Protein AF-A0A8I2B893-F1 (afdb_monomer)

Foldseek 3Di:
DDLKDWDDFPADDVVLLQVLCVVVVKHKDAQDWAAEPVRDIAGARIFIHDPNDTFNWHWGDDPNDTIIIHNVVGDPDDPVVVSVSSSLSSVVVVVVVVCVVVVWDWDPVQFDADPVRHTGTDTHDD

Mean predicted aligned error: 4.12 Å

Secondary structure (DSSP, 8-state):
--S-EEE------HHHHHHHHHHTT-EEEEEEEEE-TT--EEEEEEEEEETTEEEEEEEEEETTEEEEEE-TTTSSS-HHHHHHHHHHHHHHHHHHHHHHHTTEE--GGGEEE-TTS-EEE--EE-

Radius of gyration: 15.99 Å; Cα contacts (8 Å, |Δi|>4): 219; chains: 1; bounding box: 38×28×46 Å

Nearest PDB structures (foldseek):
  7lo5-assembly1_A  TM=4.358E-01  e=1.941E+00  Deinococcus wulumuqiensis
  7lo5-assembly1_B  TM=6.477E-01  e=6.003E+00  Deinococcus wulumuqiensis
  7lo5-assembly1_C  TM=6.418E-01  e=6.370E+00  Deinococ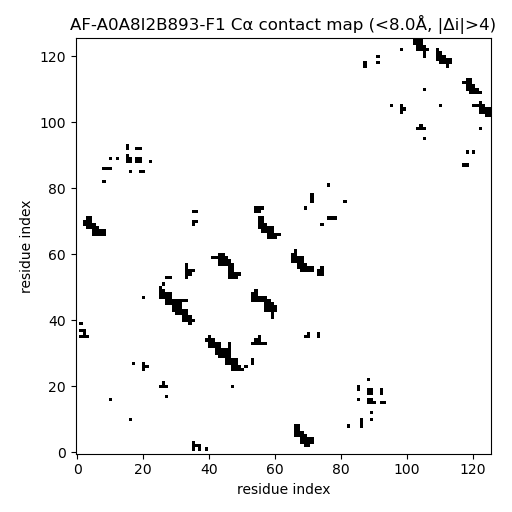cus wulumuqiensis
  2cxi-assembly1_C  TM=4.502E-01  e=3.960E+00  Pyrococcus horikoshii OT3
  4obv-assembly1_D  TM=3.760E-01  e=3.960E+00  Mediterraneibacter gnavus ATCC 29149

Structure (mmCIF, N/CA/C/O backbone):
data_AF-A0A8I2B893-F1
#
_entry.id   AF-A0A8I2B893-F1
#
loop_
_atom_site.group_PDB
_atom_site.id
_atom_site.type_symbol
_atom_site.label_atom_id
_atom_site.label_alt_id
_atom_site.label_comp_id
_atom_site.label_asym_id
_atom_site.label_entity_id
_atom_site.label_seq_id
_atom_site.pdbx_PDB_ins_code
_atom_site.Cartn_x
_atom_site.Cartn_y
_atom_site.Cartn_z
_atom_site.occupancy
_atom_site.B_iso_or_equiv
_atom_site.auth_seq_id
_atom_site.auth_comp_id
_atom_site.auth_asym_id
_atom_site.auth_atom_id
_atom_site.pdbx_PDB_model_num
ATOM 1 N N . MET A 1 1 ? -13.941 17.432 15.343 1.00 61.56 1 MET A N 1
ATOM 2 C CA . MET A 1 1 ? -12.734 17.295 14.497 1.00 61.56 1 MET A CA 1
ATOM 3 C C . MET A 1 1 ? -12.561 15.821 14.161 1.00 61.56 1 MET A C 1
ATOM 5 O O . MET A 1 1 ? -12.790 15.004 15.040 1.00 61.56 1 MET A O 1
ATOM 9 N N . SER A 1 2 ? -12.279 15.490 12.901 1.00 70.88 2 SER A N 1
ATOM 10 C CA . SER A 1 2 ? -11.984 14.123 12.430 1.00 70.88 2 SER A CA 1
ATOM 11 C C . SER A 1 2 ? -10.507 13.814 12.668 1.00 70.88 2 SER A C 1
ATOM 13 O O . SER A 1 2 ? -9.694 14.719 12.476 1.00 70.88 2 SER A O 1
ATOM 15 N N . HIS A 1 3 ? -10.157 12.583 13.060 1.00 83.00 3 HIS A N 1
ATOM 16 C CA . HIS A 1 3 ? -8.746 12.155 13.088 1.00 83.00 3 HIS A CA 1
ATOM 17 C C . HIS A 1 3 ? -8.267 11.636 11.738 1.00 83.00 3 HIS A C 1
ATOM 19 O O . HIS A 1 3 ? -7.063 11.626 11.483 1.00 83.00 3 HIS A O 1
ATOM 25 N N . PHE A 1 4 ? -9.191 11.282 10.839 1.00 87.38 4 PHE A N 1
ATOM 26 C CA . PHE A 1 4 ? -8.816 10.989 9.463 1.00 87.38 4 PHE A CA 1
ATOM 27 C C . PHE A 1 4 ? -8.162 12.196 8.808 1.00 87.38 4 PHE A C 1
ATOM 29 O O . PHE A 1 4 ? -8.726 13.295 8.773 1.00 87.38 4 PHE A O 1
ATOM 36 N N . LYS A 1 5 ? -6.989 11.945 8.240 1.00 86.06 5 LYS A N 1
ATOM 37 C CA . LYS A 1 5 ? -6.296 12.858 7.345 1.00 86.06 5 LYS A CA 1
ATOM 38 C C . LYS A 1 5 ? -6.334 12.284 5.931 1.00 86.06 5 LYS A C 1
ATOM 40 O O . LYS A 1 5 ? -6.209 11.073 5.745 1.00 86.06 5 LYS A O 1
ATOM 45 N N . VAL A 1 6 ? -6.533 13.170 4.961 1.00 83.44 6 VAL A N 1
ATOM 46 C CA . VAL A 1 6 ? -6.587 12.842 3.533 1.00 83.44 6 VAL A CA 1
ATOM 47 C C . VAL A 1 6 ? -5.204 13.043 2.928 1.00 83.44 6 VAL A C 1
ATOM 49 O O . VAL A 1 6 ? -4.578 14.077 3.168 1.00 83.44 6 VAL A O 1
ATOM 52 N N . TYR A 1 7 ? -4.745 12.078 2.134 1.00 77.44 7 TYR A N 1
ATOM 53 C CA . TYR A 1 7 ? -3.446 12.128 1.470 1.00 77.44 7 TYR A CA 1
ATOM 54 C C . TYR A 1 7 ? -3.570 11.822 -0.010 1.00 77.44 7 TYR A C 1
ATOM 56 O O . TYR A 1 7 ? -4.287 10.907 -0.423 1.00 77.44 7 TYR A O 1
ATOM 64 N N . THR A 1 8 ? -2.815 12.580 -0.797 1.00 72.31 8 THR A N 1
ATOM 65 C CA . THR A 1 8 ? -2.622 12.296 -2.212 1.00 72.31 8 THR A CA 1
ATOM 66 C C . THR A 1 8 ? -1.627 11.153 -2.333 1.00 72.31 8 THR A C 1
ATOM 68 O O . THR A 1 8 ? -0.466 11.288 -1.960 1.00 72.31 8 THR A O 1
ATOM 71 N N . CYS A 1 9 ? -2.104 10.025 -2.840 1.00 70.56 9 CYS A N 1
ATOM 72 C CA . CYS A 1 9 ? -1.290 8.899 -3.265 1.00 70.56 9 CYS A CA 1
ATOM 73 C C . CYS A 1 9 ? -1.493 8.781 -4.779 1.00 70.56 9 CYS A C 1
ATOM 75 O O . CYS A 1 9 ? -2.634 8.873 -5.240 1.00 70.56 9 CYS A O 1
ATOM 77 N N . ASN A 1 10 ? -0.413 8.652 -5.553 1.00 70.94 10 ASN A N 1
ATOM 78 C CA . ASN A 1 10 ? -0.469 8.598 -7.018 1.00 70.94 10 ASN A CA 1
ATOM 79 C C . ASN A 1 10 ? -0.950 7.217 -7.487 1.00 70.94 10 ASN A C 1
ATOM 81 O O . ASN A 1 10 ? -0.223 6.492 -8.150 1.00 70.94 10 ASN A O 1
ATOM 85 N N . VAL A 1 11 ? -2.172 6.840 -7.116 1.00 78.25 11 VAL A N 1
ATOM 86 C CA . VAL A 1 11 ? -2.769 5.546 -7.456 1.00 78.25 11 VAL A CA 1
ATOM 87 C C . VAL A 1 11 ? -3.908 5.740 -8.446 1.00 78.25 11 VAL A C 1
ATOM 89 O O . VAL A 1 11 ? -4.871 6.462 -8.195 1.00 78.25 11 VAL A O 1
ATOM 92 N N . SER A 1 12 ? -3.798 5.082 -9.593 1.00 79.81 12 SER A N 1
ATOM 93 C CA . SER A 1 12 ? -4.780 5.148 -10.682 1.00 79.81 12 SER A CA 1
ATOM 94 C C . SER A 1 12 ? -5.619 3.874 -10.811 1.00 79.81 12 SER A C 1
ATOM 96 O O . SER A 1 12 ? -6.729 3.916 -11.337 1.00 79.81 12 SER A O 1
ATOM 98 N N . ASN A 1 13 ? -5.113 2.745 -10.304 1.00 89.06 13 ASN A N 1
ATOM 99 C CA . ASN A 1 13 ? -5.709 1.419 -10.452 1.00 89.06 13 ASN A CA 1
ATOM 100 C C . ASN A 1 13 ? -5.624 0.654 -9.124 1.00 89.06 13 ASN A C 1
ATOM 102 O O . ASN A 1 13 ? -4.537 0.478 -8.573 1.00 89.06 13 ASN A O 1
ATOM 106 N N . MET A 1 14 ? -6.772 0.207 -8.609 1.00 93.00 14 MET A N 1
ATOM 107 C CA . MET A 1 14 ? -6.852 -0.494 -7.324 1.00 93.00 14 MET A CA 1
ATOM 108 C C . MET A 1 14 ? -6.283 -1.910 -7.368 1.00 93.00 14 MET A C 1
ATOM 110 O O . MET A 1 14 ? -5.839 -2.388 -6.332 1.00 93.00 14 MET A O 1
ATOM 114 N N . GLU A 1 15 ? -6.222 -2.564 -8.528 1.00 95.50 15 GLU A N 1
ATOM 115 C CA . GLU A 1 15 ? -5.596 -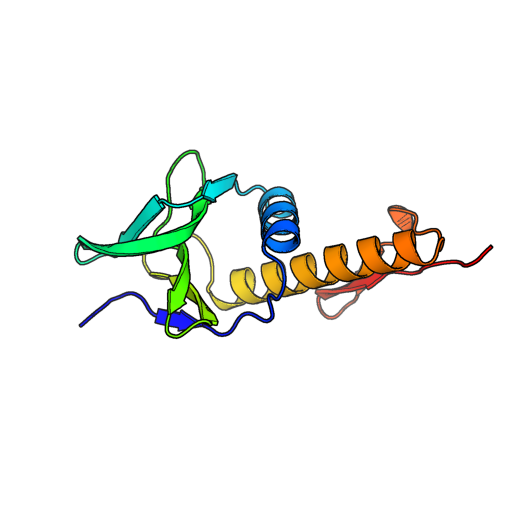3.889 -8.618 1.00 95.50 15 GLU A CA 1
ATOM 116 C C . GLU A 1 15 ? -4.093 -3.821 -8.327 1.00 95.50 15 GLU A C 1
ATOM 118 O O . GLU A 1 15 ? -3.560 -4.656 -7.601 1.00 95.50 15 GLU A O 1
ATOM 123 N N . TYR A 1 16 ? -3.409 -2.769 -8.782 1.00 95.88 16 TYR A N 1
ATOM 124 C CA . TYR A 1 16 ? -1.990 -2.561 -8.468 1.00 95.88 16 TYR A CA 1
ATOM 125 C C . TYR A 1 16 ? -1.774 -2.208 -6.998 1.00 95.88 16 TYR A C 1
ATOM 127 O O . TYR A 1 16 ? -0.786 -2.630 -6.405 1.00 95.88 16 TYR A O 1
ATOM 135 N N . VAL A 1 17 ? -2.723 -1.493 -6.381 1.00 96.25 17 VAL A N 1
ATOM 136 C CA . VAL A 1 17 ? -2.706 -1.259 -4.929 1.00 96.25 17 VAL A CA 1
ATOM 137 C C . VAL A 1 17 ? -2.841 -2.578 -4.171 1.00 96.25 17 VAL A C 1
ATOM 139 O O . VAL A 1 17 ? -2.077 -2.812 -3.245 1.00 96.25 17 VAL A O 1
ATOM 142 N N . LYS A 1 18 ? -3.760 -3.465 -4.570 1.00 97.81 18 LYS A N 1
ATOM 143 C CA . LYS A 1 18 ? -3.926 -4.790 -3.948 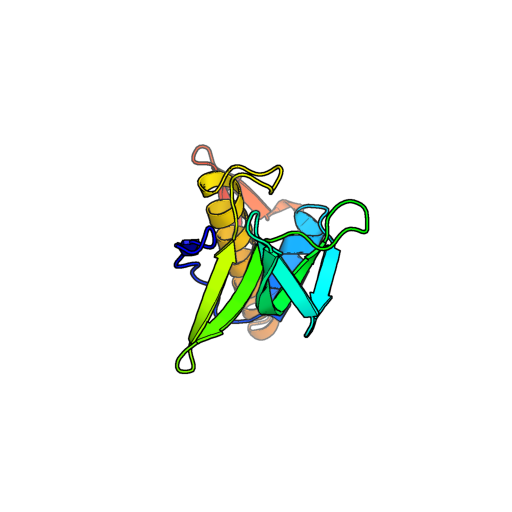1.00 97.81 18 LYS A CA 1
ATOM 144 C C . LYS A 1 18 ? -2.659 -5.639 -4.070 1.00 97.81 18 LYS A C 1
ATOM 146 O O . LYS A 1 18 ? -2.215 -6.200 -3.071 1.00 97.81 18 LYS A O 1
ATOM 151 N N . LYS A 1 19 ? -2.055 -5.696 -5.266 1.00 97.69 19 LYS A N 1
ATOM 152 C CA . LYS A 1 19 ? -0.765 -6.374 -5.484 1.00 97.69 19 LYS A CA 1
ATOM 153 C C . LYS A 1 19 ? 0.330 -5.772 -4.582 1.00 97.69 19 LYS A C 1
ATOM 155 O O . LYS A 1 19 ? 1.039 -6.514 -3.911 1.00 97.69 19 LYS A O 1
ATOM 160 N N . GLY A 1 20 ? 0.402 -4.442 -4.490 1.00 97.25 20 GLY A N 1
ATOM 161 C CA . GLY A 1 20 ? 1.346 -3.734 -3.620 1.00 97.25 20 GLY A CA 1
ATOM 162 C C . GLY A 1 20 ? 1.149 -4.018 -2.129 1.00 97.25 20 GLY A C 1
ATOM 163 O O . GLY A 1 20 ? 2.114 -4.319 -1.440 1.00 97.25 20 GLY A O 1
ATOM 164 N N . LEU A 1 21 ? -0.089 -4.003 -1.627 1.00 97.81 21 LEU A N 1
ATOM 165 C CA . LEU A 1 21 ? -0.380 -4.345 -0.229 1.00 97.81 21 LEU A CA 1
ATOM 166 C C . LEU A 1 21 ? 0.092 -5.761 0.114 1.00 97.81 21 LEU A C 1
ATOM 168 O O . LEU A 1 21 ? 0.739 -5.946 1.143 1.00 97.81 21 LEU A O 1
ATOM 172 N N . ASN A 1 22 ? -0.158 -6.727 -0.772 1.00 97.94 22 ASN A N 1
ATOM 173 C CA . ASN A 1 22 ? 0.311 -8.098 -0.583 1.00 97.94 22 ASN A CA 1
ATOM 174 C C . ASN A 1 22 ? 1.846 -8.178 -0.520 1.00 97.94 22 ASN A C 1
ATOM 176 O O . ASN A 1 22 ? 2.380 -8.894 0.323 1.00 97.94 22 ASN A O 1
ATOM 180 N N . GLU A 1 23 ? 2.558 -7.428 -1.370 1.00 97.12 23 GLU A N 1
ATOM 181 C CA . GLU A 1 23 ? 4.029 -7.362 -1.349 1.00 97.12 23 GLU A CA 1
ATOM 182 C C . GLU A 1 23 ? 4.567 -6.715 -0.060 1.00 97.12 23 GLU A C 1
ATOM 184 O O . GLU A 1 23 ? 5.590 -7.147 0.464 1.00 97.12 23 GLU A O 1
ATOM 189 N N . MET A 1 24 ? 3.822 -5.772 0.530 1.00 96.62 24 MET A N 1
ATOM 190 C CA . MET A 1 24 ? 4.103 -5.209 1.862 1.00 96.62 24 MET A CA 1
ATOM 191 C C . MET A 1 24 ? 3.766 -6.173 3.020 1.00 96.62 24 MET A C 1
ATOM 193 O O . MET A 1 24 ? 3.911 -5.811 4.190 1.00 96.62 24 MET A O 1
ATOM 197 N N . GLY A 1 25 ? 3.268 -7.382 2.734 1.00 97.38 25 GLY A N 1
ATOM 198 C CA . GLY A 1 25 ? 2.807 -8.339 3.746 1.00 97.38 25 GLY A CA 1
ATOM 199 C C . GLY A 1 25 ? 1.493 -7.935 4.426 1.00 97.38 25 GLY A C 1
ATOM 200 O O . GLY A 1 25 ? 1.215 -8.362 5.549 1.00 97.38 25 GLY A O 1
ATOM 201 N N . LEU A 1 26 ? 0.698 -7.089 3.771 1.00 98.00 26 LEU A N 1
ATOM 202 C CA . LEU A 1 26 ? -0.599 -6.617 4.240 1.00 98.00 26 LEU A CA 1
ATOM 203 C C . LEU A 1 26 ? -1.718 -7.275 3.442 1.00 98.00 26 LEU A C 1
ATOM 205 O O . LEU A 1 26 ? -1.575 -7.581 2.264 1.00 98.00 26 LEU A O 1
ATOM 209 N N . ASP A 1 27 ? -2.856 -7.450 4.097 1.00 98.12 27 ASP A N 1
ATOM 210 C CA . ASP A 1 27 ? -4.080 -7.915 3.459 1.00 98.12 27 ASP A CA 1
ATOM 211 C C . ASP A 1 27 ? -4.998 -6.707 3.204 1.00 98.12 27 ASP A C 1
ATOM 213 O O . ASP A 1 27 ? -4.713 -5.566 3.598 1.00 98.12 27 ASP A O 1
ATOM 217 N N . TYR A 1 28 ? -6.126 -6.928 2.548 1.00 98.25 28 TYR A N 1
ATOM 218 C CA . TYR A 1 28 ? -7.109 -5.893 2.291 1.00 98.25 28 TYR A CA 1
ATOM 219 C C . TYR A 1 28 ? -8.533 -6.420 2.375 1.00 98.25 28 TYR A C 1
ATOM 221 O O . TYR A 1 28 ? -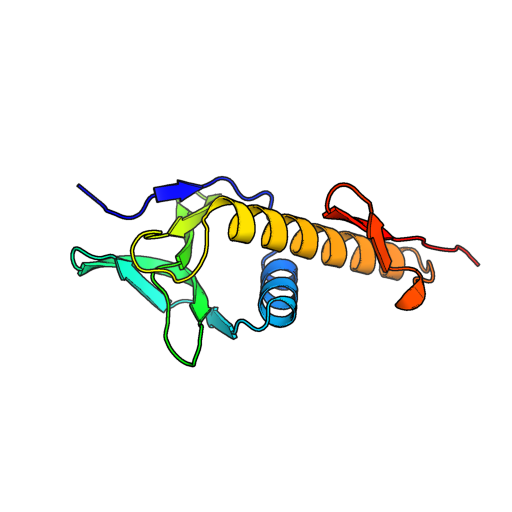8.829 -7.601 2.224 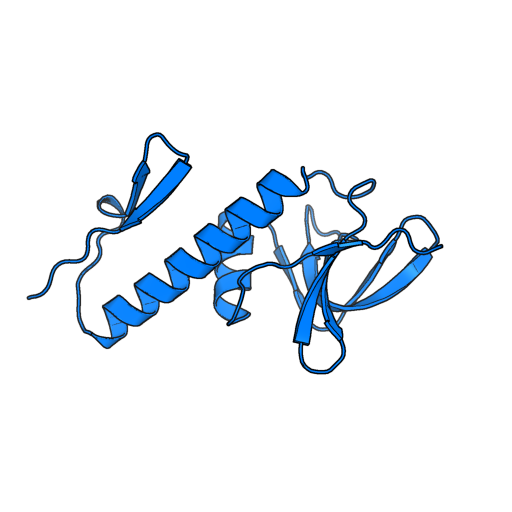1.00 98.25 28 TYR A O 1
ATOM 229 N N . LYS A 1 29 ? -9.461 -5.493 2.596 1.00 98.31 29 LYS A N 1
ATOM 230 C CA . LYS A 1 29 ? -10.889 -5.775 2.533 1.00 98.31 29 LYS A CA 1
ATOM 231 C C . LYS A 1 29 ? -11.591 -4.718 1.708 1.00 98.31 29 LYS A C 1
ATOM 233 O O . LYS A 1 29 ? -11.464 -3.522 1.962 1.00 98.31 29 LYS A O 1
ATOM 238 N N . GLU A 1 30 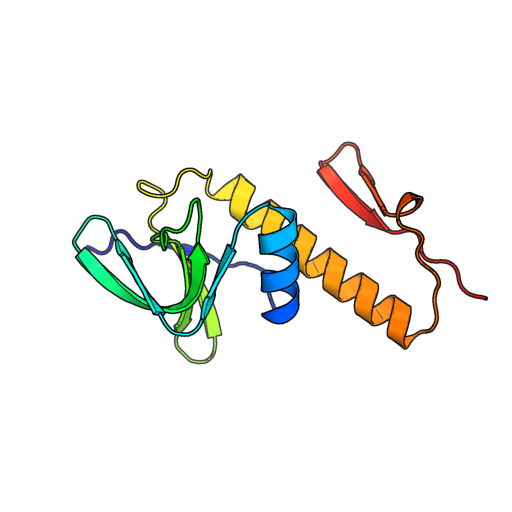? -12.356 -5.167 0.727 1.00 97.81 30 GLU A N 1
ATOM 239 C CA . GLU A 1 30 ? -13.136 -4.279 -0.124 1.00 97.81 30 GLU A CA 1
ATOM 240 C C . GLU A 1 30 ? -14.453 -3.871 0.533 1.00 97.81 30 GLU A C 1
ATOM 242 O O . GLU A 1 30 ? -15.050 -4.635 1.297 1.00 97.81 30 GLU A O 1
ATOM 247 N N . ASN A 1 31 ? -14.921 -2.671 0.188 1.00 96.88 31 ASN A N 1
ATOM 248 C CA . ASN A 1 31 ? -16.252 -2.164 0.523 1.00 96.88 31 ASN A CA 1
ATOM 249 C C . ASN A 1 31 ? -16.603 -2.309 2.015 1.00 96.88 31 ASN A C 1
ATOM 251 O O . ASN A 1 31 ? -17.689 -2.770 2.375 1.00 96.88 31 ASN A O 1
ATOM 255 N N . THR A 1 32 ? -15.691 -1.895 2.894 1.00 97.81 32 THR A N 1
ATOM 256 C CA . THR A 1 32 ? -15.842 -2.009 4.351 1.00 97.81 32 THR A CA 1
ATOM 257 C C . THR A 1 32 ? -15.702 -0.656 5.043 1.00 97.81 32 THR A C 1
ATOM 259 O O . THR A 1 32 ? -15.143 0.294 4.496 1.00 97.81 32 THR A O 1
ATOM 262 N N . GLU A 1 33 ? -16.187 -0.569 6.279 1.00 97.75 33 GLU A N 1
ATOM 263 C CA . GLU A 1 33 ? -15.985 0.610 7.118 1.00 97.75 33 GLU A CA 1
ATOM 264 C C . GLU A 1 33 ? -14.572 0.622 7.723 1.00 97.75 33 GLU A C 1
ATOM 266 O O . GLU A 1 33 ? -14.103 -0.394 8.241 1.00 97.75 33 GLU A O 1
ATOM 271 N N . ILE A 1 34 ? -13.935 1.793 7.715 1.00 97.44 34 ILE A N 1
ATOM 272 C CA . ILE A 1 34 ? -12.765 2.118 8.541 1.00 97.44 34 ILE A CA 1
ATOM 273 C C . ILE A 1 34 ? -13.188 3.079 9.657 1.00 97.44 34 ILE A C 1
ATOM 275 O O . ILE A 1 34 ? -14.072 3.916 9.450 1.00 97.44 34 ILE A O 1
ATOM 279 N N . VAL A 1 35 ? -12.584 2.953 10.844 1.00 96.62 35 VAL A N 1
ATOM 280 C CA . VAL A 1 35 ? -13.036 3.663 12.056 1.00 96.62 35 VAL A CA 1
ATOM 281 C C . VAL A 1 35 ? -11.877 4.338 12.789 1.00 96.62 35 VAL A C 1
ATOM 283 O O . VAL A 1 35 ? -11.000 3.643 13.295 1.00 96.62 35 VAL A O 1
ATOM 286 N N . ASP A 1 36 ? -11.884 5.670 12.889 1.00 94.56 36 ASP A N 1
ATOM 287 C CA . ASP A 1 36 ? -10.810 6.432 13.552 1.00 94.56 36 ASP A CA 1
ATOM 288 C C . ASP A 1 36 ? -10.827 6.327 15.093 1.00 94.56 36 ASP A C 1
ATOM 290 O O . ASP A 1 36 ? -11.643 5.632 15.713 1.00 94.56 36 ASP A O 1
ATOM 294 N N . TYR A 1 37 ? -9.896 7.021 15.753 1.00 91.12 37 TYR A N 1
ATOM 295 C CA . TYR A 1 37 ? -9.816 7.111 17.210 1.00 91.12 37 TYR A CA 1
ATOM 296 C C . TYR A 1 37 ? -11.094 7.644 17.872 1.00 91.12 37 TYR A C 1
ATOM 298 O O . TYR A 1 37 ? -11.457 7.160 18.943 1.00 91.12 37 TYR A O 1
ATOM 306 N N . TYR A 1 38 ? -11.804 8.581 17.238 1.00 93.19 38 TYR A N 1
ATOM 307 C CA . TYR A 1 38 ? -13.047 9.157 17.760 1.00 93.19 38 TYR A CA 1
ATOM 308 C C . TYR A 1 38 ? -14.299 8.339 17.410 1.00 93.19 38 TYR A C 1
ATOM 310 O O . TYR A 1 38 ? -15.413 8.775 17.702 1.00 93.19 38 TYR A O 1
ATOM 318 N N . GLY A 1 39 ? -14.142 7.161 16.800 1.00 93.44 39 GLY A N 1
ATOM 319 C CA . GLY A 1 39 ? -15.263 6.320 16.386 1.00 93.44 39 GLY A CA 1
ATOM 320 C C . GLY A 1 39 ? -15.956 6.815 15.117 1.00 93.44 39 GLY A C 1
ATOM 321 O O . GLY A 1 39 ? -17.038 6.328 14.784 1.00 93.44 39 GLY A O 1
ATOM 322 N N . GLN A 1 40 ? -15.366 7.776 14.398 1.00 94.81 40 GLN A N 1
ATOM 323 C CA . GLN A 1 40 ? -15.903 8.211 13.118 1.00 94.81 40 GLN A CA 1
ATOM 324 C C . GLN A 1 40 ? -15.687 7.126 12.084 1.00 94.81 40 GLN A C 1
ATOM 326 O O . GLN A 1 40 ? -14.608 6.548 11.988 1.00 94.81 40 GLN A O 1
ATOM 331 N N . LYS A 1 41 ? -16.715 6.897 11.276 1.00 96.00 41 LYS A N 1
ATOM 332 C CA . LYS A 1 41 ? -16.701 5.876 10.240 1.00 96.00 41 LYS A CA 1
ATOM 333 C C . LYS A 1 41 ? -16.551 6.499 8.861 1.00 96.00 41 LYS A C 1
ATOM 335 O O . LYS A 1 41 ? -17.090 7.580 8.593 1.00 96.00 41 LYS A O 1
ATOM 340 N N . ARG A 1 42 ? -15.836 5.807 7.981 1.00 95.50 42 ARG A N 1
ATOM 341 C CA . ARG A 1 42 ? -15.784 6.093 6.544 1.00 95.50 42 ARG A CA 1
ATOM 342 C C . ARG A 1 42 ? -15.959 4.794 5.778 1.00 95.50 42 ARG A C 1
ATOM 344 O O . ARG A 1 42 ? -15.392 3.775 6.162 1.00 95.50 42 ARG A O 1
ATOM 351 N N . GLN A 1 43 ? -16.727 4.849 4.696 1.00 96.94 43 GLN A N 1
ATOM 352 C CA . GLN A 1 43 ? -16.863 3.724 3.783 1.00 96.94 43 GLN A CA 1
ATOM 353 C C . GLN A 1 43 ? -15.645 3.696 2.857 1.00 96.94 43 GLN A C 1
ATOM 355 O O . GLN A 1 43 ? -15.511 4.547 1.977 1.00 96.94 43 GLN A O 1
ATOM 360 N N . ALA A 1 44 ? -14.751 2.735 3.068 1.00 96.75 44 ALA A N 1
ATOM 361 C CA . ALA A 1 44 ? -13.597 2.528 2.212 1.00 96.75 44 ALA A CA 1
ATOM 362 C C . ALA A 1 44 ? -13.968 1.603 1.048 1.00 96.75 44 ALA A C 1
ATOM 364 O O . ALA A 1 44 ? -14.603 0.563 1.230 1.00 96.75 44 ALA A O 1
ATOM 365 N N . VAL A 1 45 ? -13.533 1.976 -0.154 1.00 96.06 45 VAL A N 1
ATOM 366 C CA . VAL A 1 45 ? -13.551 1.091 -1.327 1.00 96.06 45 VAL A CA 1
ATOM 367 C C . VAL A 1 45 ? -12.586 -0.068 -1.093 1.00 96.06 45 VAL A C 1
ATOM 369 O O . VAL A 1 45 ? -12.918 -1.214 -1.377 1.00 96.06 45 VAL A O 1
ATOM 372 N N . LEU A 1 46 ? -11.427 0.236 -0.507 1.00 97.56 46 LEU A N 1
ATOM 373 C CA . LEU A 1 46 ? -10.402 -0.724 -0.125 1.00 97.56 46 LEU A CA 1
ATOM 374 C C . LEU A 1 46 ? -9.825 -0.306 1.229 1.00 97.56 46 LEU A C 1
ATOM 376 O O . LEU A 1 46 ? -9.282 0.791 1.347 1.00 97.56 46 LEU A O 1
ATOM 380 N N . ALA A 1 47 ? -9.959 -1.147 2.249 1.00 98.06 47 ALA A N 1
ATOM 381 C CA . ALA A 1 47 ? -9.355 -0.940 3.560 1.00 98.06 47 ALA A CA 1
ATOM 382 C C . ALA A 1 47 ? -8.150 -1.858 3.743 1.00 98.06 47 ALA A C 1
ATOM 384 O O . ALA A 1 47 ? -8.182 -3.014 3.322 1.00 98.06 47 ALA A O 1
ATOM 385 N N . VAL A 1 48 ? -7.116 -1.353 4.409 1.00 98.25 48 VAL A N 1
ATOM 386 C CA . VAL A 1 48 ? -5.920 -2.130 4.737 1.00 98.25 48 VAL A CA 1
ATOM 387 C C . VAL A 1 48 ? -6.208 -3.026 5.936 1.00 98.25 48 VAL A C 1
ATOM 389 O O . VAL A 1 48 ? -6.790 -2.590 6.934 1.00 98.25 48 VAL A O 1
ATOM 392 N N . VAL A 1 49 ? -5.783 -4.280 5.842 1.00 98.12 49 VAL A N 1
ATOM 393 C CA . VAL A 1 49 ? -5.867 -5.279 6.902 1.00 98.12 49 VAL A CA 1
ATOM 394 C C . VAL A 1 49 ? -4.455 -5.673 7.315 1.00 98.12 49 VAL A C 1
ATOM 396 O O . VAL A 1 49 ? -3.594 -5.963 6.491 1.00 98.12 49 VAL A O 1
ATOM 399 N N . SER A 1 50 ? -4.210 -5.688 8.619 1.00 97.12 50 SER A N 1
ATOM 400 C CA . SER A 1 50 ? -2.956 -6.163 9.198 1.00 97.12 50 SER A CA 1
ATOM 401 C C . SER A 1 50 ? -3.294 -7.094 10.354 1.00 97.12 50 SER A C 1
ATOM 403 O O . SER A 1 50 ? -4.173 -6.782 11.161 1.00 97.12 50 SER A O 1
ATOM 405 N N . GLU A 1 51 ? -2.676 -8.277 10.379 1.00 94.25 51 GLU A N 1
ATOM 406 C CA . GLU A 1 51 ? -2.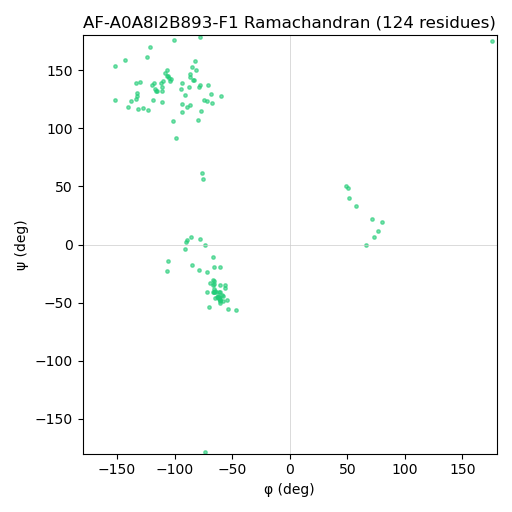928 -9.313 11.394 1.00 94.25 51 GLU A CA 1
ATOM 407 C C . GLU A 1 51 ? -4.430 -9.649 11.559 1.00 94.25 51 GLU A C 1
ATOM 409 O O . GLU A 1 51 ? -4.953 -9.796 12.666 1.00 94.25 51 GLU A O 1
ATOM 414 N N . GLY A 1 52 ? -5.161 -9.713 10.439 1.00 94.94 52 GLY A N 1
ATOM 415 C CA . GLY A 1 52 ? -6.599 -10.012 10.408 1.00 94.94 52 GLY A CA 1
ATOM 416 C C . GLY A 1 52 ? -7.514 -8.882 10.902 1.00 94.94 52 GLY A C 1
ATOM 417 O O . GLY A 1 52 ? -8.724 -9.084 11.026 1.00 94.94 52 GLY A O 1
ATOM 418 N N . ARG A 1 53 ? -6.978 -7.689 11.190 1.00 96.06 53 ARG A N 1
ATOM 419 C CA . ARG A 1 53 ? -7.747 -6.526 11.657 1.00 96.06 53 ARG A CA 1
ATOM 420 C C . ARG A 1 53 ? -7.787 -5.430 10.603 1.00 96.06 53 ARG A C 1
ATOM 422 O O . ARG A 1 53 ? -6.752 -5.030 10.079 1.00 96.06 53 ARG A O 1
ATOM 429 N N . VAL A 1 54 ? -8.985 -4.903 10.350 1.00 97.75 54 VAL A N 1
ATOM 430 C CA . VAL A 1 54 ? -9.170 -3.710 9.514 1.00 97.75 54 VAL A CA 1
ATOM 431 C C . VAL A 1 54 ? -8.572 -2.509 10.239 1.00 97.75 54 VAL A C 1
ATOM 433 O O . VAL A 1 54 ? -8.969 -2.186 11.362 1.00 97.75 54 VAL A O 1
ATOM 436 N N . LEU A 1 55 ? -7.614 -1.856 9.595 1.00 97.69 55 LEU A N 1
ATOM 437 C CA . LEU A 1 55 ? -6.984 -0.649 10.100 1.00 97.69 55 LEU A CA 1
ATOM 438 C C . LEU A 1 55 ? -7.845 0.581 9.789 1.00 97.69 55 LEU A C 1
ATOM 440 O O . LEU A 1 55 ? -8.630 0.573 8.837 1.00 97.69 55 LEU A O 1
ATOM 444 N N . PRO A 1 56 ? -7.678 1.690 10.530 1.00 97.25 56 PRO A N 1
ATOM 445 C CA . PRO A 1 56 ? -8.241 2.976 10.145 1.00 97.25 56 PRO A CA 1
ATOM 446 C C . PRO A 1 56 ? -7.432 3.596 9.000 1.00 97.25 56 PRO A C 1
ATOM 448 O O . PRO A 1 56 ? -6.891 4.686 9.148 1.00 97.25 56 PRO A O 1
ATOM 451 N N . LEU A 1 57 ? -7.296 2.869 7.891 1.00 97.44 57 LEU A N 1
ATOM 452 C CA . LEU A 1 57 ? -6.467 3.186 6.733 1.00 97.44 57 LEU A CA 1
ATOM 453 C C . LEU A 1 57 ? -7.084 2.548 5.492 1.00 97.44 57 LEU A C 1
ATOM 455 O O . LEU A 1 57 ? -7.303 1.337 5.454 1.00 97.44 57 LEU A O 1
ATOM 459 N N . GLY A 1 58 ? -7.357 3.352 4.473 1.00 96.88 58 GLY A N 1
ATOM 460 C CA . GLY A 1 58 ? -7.912 2.850 3.226 1.00 96.88 58 GLY A CA 1
ATOM 461 C C . GLY A 1 58 ? -8.250 3.943 2.229 1.00 96.88 58 GLY A C 1
ATOM 462 O O . GLY A 1 58 ? -8.159 5.135 2.519 1.00 96.88 58 GLY A O 1
ATOM 463 N N . TRP A 1 59 ? -8.668 3.527 1.043 1.00 96.50 59 TRP A N 1
ATOM 464 C CA . TRP A 1 59 ? -9.056 4.422 -0.034 1.00 96.50 59 TRP A CA 1
ATOM 465 C C . TRP A 1 59 ? -10.560 4.664 0.005 1.00 96.50 59 TRP A C 1
ATOM 467 O O . TRP A 1 59 ? -11.365 3.737 -0.095 1.00 96.50 59 TRP A O 1
ATOM 477 N N . VAL A 1 60 ? -10.938 5.929 0.144 1.00 94.12 60 VAL A N 1
ATOM 478 C CA . VAL A 1 60 ? -12.322 6.400 0.224 1.00 94.12 60 VAL A CA 1
ATOM 479 C C . VAL A 1 60 ? -12.631 7.195 -1.036 1.00 94.12 60 VAL A C 1
ATOM 481 O O . VAL A 1 60 ? -11.802 7.969 -1.514 1.00 94.12 60 VAL A O 1
ATOM 484 N N . ARG A 1 61 ? -13.831 7.005 -1.591 1.00 90.12 61 ARG A N 1
ATOM 485 C CA . ARG A 1 61 ? -14.293 7.789 -2.736 1.00 90.12 61 ARG A CA 1
ATOM 486 C C . ARG A 1 61 ? -14.947 9.084 -2.256 1.00 90.12 61 ARG A C 1
ATOM 488 O O . ARG A 1 61 ? -15.961 9.040 -1.568 1.00 90.12 61 ARG A O 1
ATOM 495 N N . GLU A 1 62 ? -14.402 10.221 -2.671 1.00 86.19 62 GLU A N 1
ATOM 496 C CA . GLU A 1 62 ? -14.938 11.559 -2.406 1.00 86.19 62 GLU A CA 1
ATOM 497 C C . GLU A 1 62 ? -14.929 12.381 -3.698 1.00 86.19 62 GLU A C 1
ATOM 499 O O . GLU A 1 62 ? -13.886 12.532 -4.330 1.00 86.19 62 GLU A O 1
ATOM 504 N N . ASN A 1 63 ? -16.084 12.930 -4.094 1.00 84.25 63 ASN A N 1
ATOM 505 C CA . ASN A 1 63 ? -16.229 13.766 -5.297 1.00 84.25 63 ASN A CA 1
ATOM 506 C C . ASN A 1 63 ? -15.598 13.132 -6.553 1.00 84.25 63 ASN A C 1
ATOM 508 O O . ASN A 1 63 ? -14.780 13.756 -7.224 1.00 84.25 63 ASN A O 1
ATOM 512 N N . GLU A 1 64 ? -15.937 11.863 -6.814 1.00 80.19 64 GLU A N 1
ATOM 513 C CA . GLU A 1 64 ? -15.427 11.049 -7.937 1.00 80.19 64 GLU A CA 1
ATOM 514 C C . GLU A 1 64 ? -13.929 10.704 -7.880 1.00 80.19 64 GLU A C 1
ATOM 516 O O . GLU A 1 64 ? -13.438 9.956 -8.723 1.00 80.19 64 GLU A O 1
ATOM 521 N N . LYS A 1 65 ? -13.207 11.160 -6.853 1.00 84.44 65 LYS A N 1
ATOM 522 C CA . LYS A 1 65 ? -11.791 10.850 -6.641 1.00 84.44 65 LYS A CA 1
ATOM 523 C C . LYS A 1 65 ? -11.621 9.797 -5.557 1.00 84.44 65 LYS A C 1
ATOM 525 O O . LYS A 1 65 ? -12.347 9.781 -4.566 1.00 84.44 65 LYS A O 1
ATOM 530 N N . LEU A 1 66 ? -10.660 8.903 -5.752 1.00 87.38 66 LEU A N 1
ATOM 531 C CA . LEU A 1 66 ? -10.200 7.971 -4.726 1.00 87.38 66 LEU A CA 1
ATOM 532 C C . LEU A 1 66 ? -9.079 8.643 -3.937 1.00 87.38 66 LEU A C 1
ATOM 534 O O . LEU A 1 66 ? -8.042 8.973 -4.502 1.00 87.38 66 LEU A O 1
ATOM 538 N N . ASN A 1 67 ? -9.294 8.831 -2.640 1.00 90.94 67 ASN A N 1
ATOM 539 C CA . ASN A 1 67 ? -8.319 9.435 -1.742 1.00 90.94 67 ASN A CA 1
ATOM 540 C C . ASN A 1 67 ? -7.919 8.437 -0.659 1.00 90.94 67 ASN A C 1
ATOM 542 O O . ASN A 1 67 ? -8.780 7.763 -0.089 1.00 90.94 67 ASN A O 1
ATOM 546 N N . LEU A 1 68 ? -6.632 8.384 -0.324 1.00 94.69 68 LEU A N 1
ATOM 547 C CA . LEU A 1 68 ? -6.174 7.633 0.838 1.00 94.69 68 LEU A CA 1
ATOM 548 C C . LEU A 1 68 ? -6.549 8.406 2.107 1.00 94.69 68 LEU 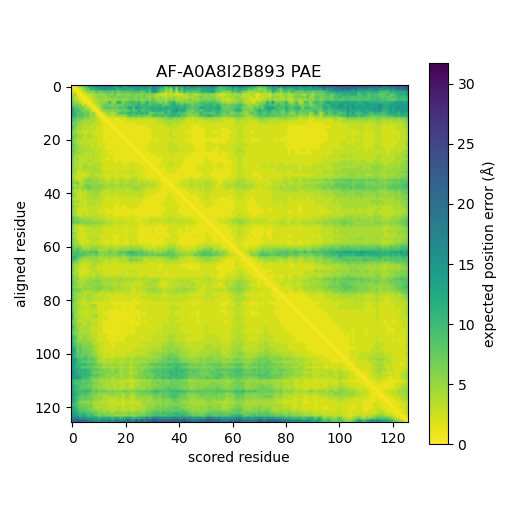A C 1
ATOM 550 O O . LEU A 1 68 ? -6.177 9.571 2.269 1.00 94.69 68 LEU A O 1
ATOM 554 N N . GLN A 1 69 ? -7.275 7.758 3.012 1.00 95.12 69 GLN A N 1
ATOM 555 C CA . GLN A 1 69 ? -7.615 8.290 4.326 1.00 95.12 69 GLN A CA 1
ATOM 556 C C . GLN A 1 69 ? -7.068 7.389 5.414 1.00 95.12 69 GLN A C 1
ATOM 558 O O . GLN A 1 69 ? -7.183 6.166 5.333 1.00 95.12 69 GLN A O 1
ATOM 563 N N . ALA A 1 70 ? -6.502 8.005 6.449 1.00 95.88 70 ALA A N 1
ATOM 564 C CA . ALA A 1 70 ? -6.002 7.257 7.586 1.00 95.88 70 ALA A CA 1
ATOM 565 C C . ALA A 1 70 ? -6.028 8.040 8.896 1.00 95.88 70 ALA A C 1
ATOM 567 O O . ALA A 1 70 ? -5.898 9.267 8.901 1.00 95.88 70 ALA A O 1
ATOM 568 N N . ASP A 1 71 ? -6.126 7.305 10.000 1.00 95.50 71 ASP A N 1
ATOM 569 C CA . ASP A 1 71 ? -5.752 7.761 11.336 1.00 95.50 71 ASP A CA 1
ATOM 570 C C . ASP A 1 71 ? -4.350 7.237 11.676 1.00 95.50 71 ASP A C 1
ATOM 572 O O . ASP A 1 71 ? -4.175 6.133 12.201 1.00 95.50 71 ASP A O 1
ATOM 576 N N . TRP A 1 72 ? -3.331 8.044 11.372 1.00 93.06 72 TRP A N 1
ATOM 577 C CA . TRP A 1 72 ? -1.932 7.646 11.550 1.00 93.06 72 TRP A CA 1
ATOM 578 C C . TRP A 1 72 ? -1.501 7.459 13.009 1.00 93.06 72 TRP A C 1
ATOM 580 O O . TRP A 1 72 ? -0.428 6.920 13.250 1.00 93.06 72 TRP A O 1
ATOM 590 N N . PHE A 1 73 ? -2.315 7.873 13.986 1.00 89.88 73 PHE A N 1
ATOM 591 C CA . PHE A 1 73 ? -2.034 7.598 15.398 1.00 89.88 73 PHE A CA 1
ATOM 592 C C . PHE A 1 73 ? -2.403 6.167 15.799 1.00 89.88 73 PHE A C 1
ATOM 594 O O . PHE A 1 73 ? -1.900 5.665 16.803 1.00 89.88 73 PHE A O 1
ATOM 601 N N . LYS A 1 74 ? -3.297 5.519 15.043 1.00 90.62 74 LYS A N 1
ATOM 602 C CA . LYS A 1 74 ? -3.780 4.158 15.314 1.00 90.62 74 LYS A CA 1
ATOM 603 C C . LYS A 1 74 ? -3.218 3.095 14.377 1.00 90.62 74 LYS A C 1
ATOM 605 O O . LYS A 1 74 ? -3.374 1.909 14.660 1.00 90.62 74 LYS A O 1
ATOM 610 N N . VAL A 1 75 ? -2.606 3.491 13.269 1.00 93.56 75 VAL A N 1
ATOM 611 C CA . VAL A 1 75 ? -1.919 2.553 12.377 1.00 93.56 75 VAL A CA 1
ATOM 612 C C . VAL A 1 75 ? -0.478 2.334 12.845 1.00 93.56 75 VAL A C 1
ATOM 614 O O . VAL A 1 75 ? 0.149 3.264 13.349 1.00 93.56 75 VAL A O 1
ATOM 617 N N . PRO A 1 76 ? 0.085 1.132 12.655 1.00 92.38 76 PRO A N 1
ATOM 618 C CA . PRO A 1 76 ? 1.453 0.828 13.075 1.00 92.38 76 PRO A CA 1
ATOM 619 C C . PRO A 1 76 ? 2.526 1.381 12.117 1.00 92.38 76 PRO A C 1
ATOM 621 O O . PRO A 1 76 ? 3.712 1.115 12.298 1.00 92.38 76 PRO A O 1
ATOM 624 N N . PHE A 1 77 ? 2.133 2.140 11.090 1.00 91.88 77 PHE A N 1
ATOM 625 C CA . PHE A 1 77 ? 3.018 2.592 10.019 1.00 91.88 77 PHE A CA 1
ATOM 626 C C . PHE A 1 77 ? 3.309 4.087 10.107 1.00 91.88 77 PHE A C 1
ATOM 628 O O . PHE A 1 77 ? 2.447 4.898 10.446 1.00 91.88 77 PHE A O 1
ATOM 635 N N . SER A 1 78 ? 4.517 4.470 9.694 1.00 93.00 78 SER A N 1
ATOM 636 C CA . SER A 1 78 ? 4.790 5.866 9.364 1.00 93.00 78 SER A CA 1
ATOM 637 C C . SER A 1 78 ? 4.015 6.240 8.106 1.00 93.00 78 SER A C 1
ATOM 639 O O . SER A 1 78 ? 4.139 5.553 7.092 1.00 93.00 78 SER A O 1
ATOM 641 N N . GLN A 1 79 ? 3.284 7.357 8.162 1.00 92.50 79 GLN A N 1
ATOM 642 C CA . GLN A 1 79 ? 2.578 7.924 7.014 1.00 92.50 79 GLN A CA 1
ATOM 643 C C . GLN A 1 79 ? 3.475 7.962 5.779 1.00 92.50 79 GLN A C 1
ATOM 645 O O . GLN A 1 79 ? 3.112 7.405 4.753 1.00 92.50 79 GLN A O 1
ATOM 650 N N . HIS A 1 80 ? 4.641 8.606 5.891 1.00 91.69 80 HIS A N 1
ATOM 651 C CA . HIS A 1 80 ? 5.526 8.821 4.751 1.00 91.69 80 HIS A CA 1
ATOM 652 C C . HIS A 1 80 ? 6.004 7.497 4.154 1.00 91.69 80 HIS A C 1
ATOM 654 O O . HIS A 1 80 ? 5.890 7.319 2.948 1.00 91.69 80 HIS A O 1
ATOM 660 N N . LYS A 1 81 ? 6.445 6.556 5.002 1.00 92.19 81 LYS A N 1
ATOM 661 C CA . LYS A 1 81 ? 6.912 5.239 4.550 1.00 92.19 81 LYS A CA 1
ATOM 662 C C . LYS A 1 81 ? 5.809 4.481 3.820 1.00 92.19 81 LYS A C 1
ATOM 664 O O . LYS A 1 81 ? 6.020 4.059 2.696 1.00 92.19 81 LYS A O 1
ATOM 669 N N . PHE A 1 82 ? 4.622 4.390 4.424 1.00 95.31 82 PHE A N 1
ATOM 670 C CA . PHE A 1 82 ? 3.498 3.684 3.817 1.00 95.31 82 PHE A CA 1
ATOM 671 C C . PHE A 1 82 ? 3.101 4.305 2.477 1.00 95.31 82 PHE A C 1
ATOM 673 O O . PHE A 1 82 ? 2.934 3.588 1.499 1.00 95.31 82 PHE A O 1
ATOM 680 N N . THR A 1 83 ? 2.934 5.634 2.427 1.00 94.25 83 THR A N 1
ATOM 681 C CA . THR A 1 83 ? 2.485 6.311 1.203 1.00 94.25 83 THR A CA 1
ATOM 682 C C . THR A 1 83 ? 3.507 6.232 0.083 1.00 94.25 83 THR A C 1
ATOM 684 O O . THR A 1 83 ? 3.109 6.158 -1.075 1.00 94.25 83 THR A O 1
ATOM 687 N N . ASP A 1 84 ? 4.795 6.276 0.417 1.00 93.00 84 ASP A N 1
ATOM 688 C CA . ASP A 1 84 ? 5.867 6.178 -0.565 1.00 93.00 84 ASP A CA 1
ATOM 689 C C . ASP A 1 84 ? 5.935 4.757 -1.132 1.00 93.00 84 ASP A C 1
ATOM 691 O O . ASP A 1 84 ? 5.741 4.559 -2.329 1.00 93.00 84 ASP A O 1
ATOM 695 N N . GLU A 1 85 ? 6.042 3.760 -0.254 1.00 94.94 85 GLU A N 1
ATOM 696 C CA . GLU A 1 85 ? 6.141 2.346 -0.615 1.00 94.94 85 GLU A CA 1
ATOM 697 C C . GLU A 1 85 ? 4.946 1.874 -1.452 1.00 94.94 85 GLU A C 1
ATOM 699 O O . GLU A 1 85 ? 5.130 1.321 -2.536 1.00 94.94 85 GLU A O 1
ATOM 704 N N . ILE A 1 86 ? 3.709 2.175 -1.034 1.00 96.25 86 ILE A N 1
ATOM 705 C CA . ILE A 1 86 ? 2.527 1.767 -1.807 1.00 96.25 86 ILE A CA 1
ATOM 706 C C . ILE A 1 86 ? 2.439 2.477 -3.167 1.00 96.25 86 ILE A C 1
ATOM 708 O O . ILE A 1 86 ? 1.931 1.895 -4.124 1.00 96.25 86 ILE A O 1
ATOM 712 N N . SER A 1 87 ? 2.940 3.715 -3.282 1.00 94.50 87 SER A N 1
ATOM 713 C CA . SER A 1 87 ? 2.968 4.440 -4.561 1.00 94.50 87 SER A CA 1
ATOM 714 C C . SER A 1 87 ? 4.014 3.852 -5.510 1.00 94.50 87 SER A C 1
ATOM 716 O O . SER A 1 87 ? 3.748 3.703 -6.705 1.00 94.50 87 SER A O 1
ATOM 718 N N . GLN A 1 88 ? 5.185 3.485 -4.981 1.00 95.19 88 GLN A N 1
ATOM 719 C CA . GLN A 1 88 ? 6.234 2.819 -5.748 1.00 95.19 88 GLN A CA 1
ATOM 720 C C . GLN A 1 88 ? 5.777 1.438 -6.228 1.00 95.19 88 GLN A C 1
ATOM 722 O O . GLN A 1 88 ? 5.900 1.131 -7.411 1.00 95.19 88 GLN A O 1
ATOM 727 N N . LEU A 1 89 ? 5.166 0.637 -5.351 1.00 96.75 89 LEU A N 1
ATOM 728 C CA . LEU A 1 89 ? 4.644 -0.685 -5.703 1.00 96.75 89 LEU A CA 1
ATOM 729 C C . LEU A 1 89 ? 3.485 -0.607 -6.699 1.00 96.75 89 LEU A C 1
ATOM 731 O O . LEU A 1 89 ? 3.444 -1.380 -7.654 1.00 96.75 89 LEU A O 1
ATOM 735 N N . HIS A 1 90 ? 2.574 0.357 -6.540 1.00 95.94 90 HIS A N 1
ATOM 736 C CA . HIS A 1 90 ? 1.547 0.630 -7.549 1.00 95.94 90 HIS A CA 1
ATOM 737 C C . HIS A 1 90 ? 2.180 0.893 -8.925 1.00 95.94 90 HIS A C 1
ATOM 739 O O . HIS A 1 90 ? 1.788 0.266 -9.912 1.00 95.94 90 HIS A O 1
ATOM 745 N N . SER A 1 91 ? 3.200 1.754 -8.970 1.00 95.12 91 SER A N 1
ATOM 746 C CA . SER A 1 91 ? 3.911 2.098 -10.207 1.00 95.12 91 SER A CA 1
ATOM 747 C C . SER A 1 91 ? 4.663 0.899 -10.790 1.00 95.12 91 SER A C 1
ATOM 749 O O . SER A 1 91 ? 4.606 0.685 -11.998 1.00 95.12 91 SER A O 1
ATOM 751 N N . LYS A 1 92 ? 5.302 0.075 -9.949 1.00 96.12 92 LYS A N 1
ATOM 752 C CA . LYS A 1 92 ? 5.950 -1.184 -10.347 1.00 96.12 92 LYS A CA 1
ATOM 753 C C . LYS A 1 92 ? 4.965 -2.074 -11.099 1.00 96.12 92 LYS A C 1
ATOM 755 O O . LYS A 1 92 ? 5.229 -2.444 -12.237 1.00 96.12 92 LYS A O 1
ATOM 760 N N . TYR A 1 93 ? 3.811 -2.377 -10.504 1.00 96.69 93 TYR A N 1
ATOM 761 C CA . TYR A 1 93 ? 2.818 -3.241 -11.146 1.00 96.69 93 TYR A CA 1
ATOM 762 C C . TYR A 1 93 ? 2.216 -2.622 -12.406 1.00 96.69 93 TYR A C 1
ATOM 764 O O . TYR A 1 93 ? 1.967 -3.339 -13.367 1.00 96.69 93 TYR A O 1
ATOM 772 N N . GLN A 1 94 ? 2.055 -1.298 -12.448 1.00 95.44 94 GLN A N 1
ATOM 773 C CA . GLN A 1 94 ? 1.665 -0.617 -13.678 1.00 95.44 94 GLN A CA 1
ATOM 774 C C . GLN A 1 94 ? 2.699 -0.804 -14.797 1.00 95.44 94 GLN A C 1
ATOM 776 O O . GLN A 1 94 ? 2.320 -1.068 -15.935 1.00 95.44 94 GLN A O 1
ATOM 781 N N . VAL A 1 95 ? 3.991 -0.656 -14.494 1.00 95.25 95 VAL A N 1
ATOM 782 C CA . VAL A 1 95 ? 5.073 -0.828 -15.474 1.00 95.25 95 VAL A CA 1
ATOM 783 C C . VAL A 1 95 ? 5.166 -2.277 -15.942 1.00 95.25 95 VAL A C 1
ATOM 785 O O . VAL A 1 95 ? 5.334 -2.502 -17.137 1.00 95.25 95 VAL A O 1
ATOM 788 N N . LEU A 1 96 ? 5.020 -3.249 -15.038 1.00 95.62 96 LEU A N 1
ATOM 789 C CA . LEU A 1 96 ? 5.038 -4.671 -15.390 1.00 95.62 96 LEU A CA 1
ATOM 790 C C . LEU A 1 96 ? 3.896 -5.040 -16.343 1.00 95.62 96 LEU A C 1
ATOM 792 O O . LEU A 1 96 ? 4.159 -5.658 -17.372 1.00 95.62 96 LEU A O 1
ATOM 796 N N . ASP A 1 97 ? 2.670 -4.594 -16.059 1.00 95.38 97 ASP A N 1
ATOM 797 C CA . ASP A 1 97 ? 1.524 -4.818 -16.946 1.00 95.38 97 ASP A CA 1
ATOM 798 C C . ASP A 1 97 ? 1.769 -4.171 -18.335 1.00 95.38 97 ASP A C 1
ATOM 800 O O . ASP A 1 97 ? 1.542 -4.802 -19.365 1.00 95.38 97 ASP A O 1
ATOM 804 N N . VAL A 1 98 ? 2.342 -2.957 -18.399 1.00 94.62 98 VAL A N 1
ATOM 805 C CA . VAL A 1 98 ? 2.725 -2.316 -19.679 1.00 94.62 98 VAL A CA 1
ATOM 806 C C . VAL A 1 98 ? 3.811 -3.107 -20.418 1.00 94.62 98 VAL A C 1
ATOM 808 O O . VAL A 1 98 ? 3.752 -3.233 -21.643 1.00 94.62 98 VAL A O 1
ATOM 811 N N . CYS A 1 99 ? 4.814 -3.633 -19.713 1.00 94.38 99 CYS A N 1
ATOM 812 C CA . CYS A 1 99 ? 5.859 -4.456 -20.325 1.00 94.38 99 CYS A CA 1
ATOM 813 C C . CYS A 1 99 ? 5.260 -5.726 -20.938 1.00 94.38 99 CYS A C 1
ATOM 815 O O . CYS A 1 99 ? 5.570 -6.050 -22.085 1.00 94.38 99 CYS A O 1
ATOM 817 N N . GLU A 1 100 ? 4.353 -6.393 -20.222 1.00 93.62 100 GLU A N 1
ATOM 818 C CA . GLU A 1 100 ? 3.644 -7.578 -20.705 1.00 93.62 100 GLU A CA 1
ATOM 819 C C . GLU A 1 100 ? 2.811 -7.271 -21.961 1.00 93.62 100 GLU A C 1
ATOM 821 O O . GLU A 1 100 ? 2.945 -7.961 -22.976 1.00 93.62 100 GLU A O 1
ATOM 826 N N . GLU A 1 101 ? 2.027 -6.186 -21.950 1.00 94.88 101 GLU A N 1
ATOM 827 C CA . GLU A 1 101 ? 1.238 -5.732 -23.106 1.00 94.88 101 GLU A CA 1
ATOM 828 C C . GLU A 1 101 ? 2.107 -5.488 -24.353 1.00 94.88 101 GLU A C 1
ATOM 830 O O . GLU A 1 101 ? 1.706 -5.805 -25.479 1.00 94.88 101 GLU A O 1
ATOM 835 N N . ASN A 1 102 ? 3.321 -4.966 -24.155 1.00 95.31 102 ASN A N 1
ATOM 836 C CA . ASN A 1 102 ? 4.289 -4.688 -25.219 1.00 95.31 102 ASN A CA 1
ATOM 837 C C . ASN A 1 102 ? 5.215 -5.874 -25.535 1.00 95.31 102 ASN A C 1
ATOM 839 O O . ASN A 1 102 ? 6.086 -5.754 -26.401 1.00 95.31 102 ASN A O 1
ATOM 843 N N . ARG A 1 103 ? 5.009 -7.030 -24.889 1.00 94.06 103 ARG A N 1
ATOM 844 C CA . ARG A 1 103 ? 5.829 -8.246 -25.033 1.00 94.06 103 ARG A CA 1
ATOM 845 C C . ARG A 1 103 ? 7.307 -8.015 -24.711 1.00 94.06 103 ARG A C 1
ATOM 847 O O . ARG A 1 103 ? 8.180 -8.626 -25.329 1.00 94.06 103 ARG A O 1
ATOM 854 N N . TRP A 1 104 ? 7.591 -7.121 -23.773 1.00 95.69 104 TRP A N 1
ATOM 855 C CA . TRP A 1 104 ? 8.917 -6.983 -23.185 1.00 95.69 104 TRP A CA 1
ATOM 856 C C . TRP A 1 104 ? 9.088 -8.011 -22.073 1.00 95.69 104 TRP A C 1
ATOM 858 O O . TRP A 1 104 ? 8.158 -8.291 -21.320 1.00 95.69 104 TRP A O 1
ATOM 868 N N . ASN A 1 105 ? 10.287 -8.570 -21.972 1.00 92.31 105 ASN A N 1
ATOM 869 C CA . ASN A 1 105 ? 10.646 -9.487 -20.907 1.00 92.31 105 ASN A CA 1
ATOM 870 C C . ASN A 1 105 ? 11.256 -8.711 -19.736 1.00 92.31 105 ASN A C 1
ATOM 872 O O . ASN A 1 105 ? 12.211 -7.951 -19.923 1.00 92.31 105 ASN A O 1
ATOM 876 N N . VAL A 1 106 ? 10.728 -8.948 -18.538 1.00 94.12 106 VAL A N 1
ATOM 877 C CA . VAL A 1 106 ? 11.275 -8.459 -17.269 1.00 94.12 106 VAL A CA 1
ATOM 878 C C . VAL A 1 106 ? 11.518 -9.677 -16.390 1.00 94.12 106 VAL A C 1
ATOM 880 O O . VAL A 1 106 ? 10.566 -10.378 -16.048 1.00 94.12 106 VAL A O 1
ATOM 883 N N . ASN A 1 107 ? 12.774 -9.951 -16.043 1.00 92.94 107 ASN A N 1
ATOM 884 C CA . ASN A 1 107 ? 13.080 -10.993 -15.065 1.00 92.94 107 ASN A CA 1
ATOM 885 C C . ASN A 1 107 ? 12.974 -10.412 -13.652 1.00 92.94 107 ASN A C 1
ATOM 887 O O . ASN A 1 107 ? 13.206 -9.223 -13.449 1.00 92.94 107 ASN A O 1
ATOM 891 N N . GLU A 1 108 ? 12.667 -11.241 -12.655 1.00 88.19 108 GLU A N 1
ATOM 892 C CA . GLU A 1 108 ? 12.618 -10.776 -11.260 1.00 88.19 108 GLU A CA 1
ATOM 893 C C . GLU A 1 108 ? 13.974 -10.228 -10.785 1.00 88.19 108 GLU A C 1
ATOM 895 O O . GLU A 1 108 ? 14.007 -9.227 -10.076 1.00 88.19 108 GLU A O 1
ATOM 900 N N . ASP A 1 109 ? 15.081 -10.812 -11.256 1.00 91.75 109 ASP A N 1
ATOM 901 C CA . ASP A 1 109 ? 16.449 -10.351 -10.967 1.00 91.75 109 ASP A CA 1
ATOM 902 C C . ASP A 1 109 ? 16.759 -8.958 -11.559 1.00 91.75 109 ASP A C 1
ATOM 904 O O . ASP A 1 109 ? 17.690 -8.287 -11.112 1.00 91.75 109 ASP A O 1
ATOM 908 N N . ASP A 1 110 ? 15.973 -8.513 -12.546 1.00 92.88 110 ASP A N 1
ATOM 909 C CA . ASP A 1 110 ? 16.093 -7.207 -13.205 1.00 92.88 110 ASP A CA 1
ATOM 910 C C . ASP A 1 110 ? 15.247 -6.114 -12.516 1.00 92.88 110 ASP A C 1
ATOM 912 O O . ASP A 1 110 ? 15.208 -4.967 -12.977 1.00 92.88 110 ASP A O 1
ATOM 916 N N . ILE A 1 111 ? 14.566 -6.458 -11.415 1.00 94.75 111 ILE A N 1
ATOM 917 C CA . ILE A 1 111 ? 13.839 -5.525 -10.553 1.00 94.75 111 ILE A CA 1
ATOM 918 C C . ILE A 1 111 ? 14.702 -5.248 -9.323 1.00 94.75 111 ILE A C 1
ATOM 920 O O . ILE A 1 111 ? 14.819 -6.075 -8.419 1.00 94.75 111 ILE A O 1
ATOM 924 N N . THR A 1 112 ? 15.297 -4.062 -9.268 1.00 95.31 112 THR A N 1
ATOM 925 C CA . THR A 1 112 ? 16.209 -3.667 -8.190 1.00 95.31 112 THR A CA 1
ATOM 926 C C . THR A 1 112 ? 15.710 -2.421 -7.467 1.00 95.31 112 THR A C 1
ATOM 928 O O . THR A 1 112 ? 14.738 -1.782 -7.868 1.00 95.31 112 THR A O 1
ATOM 931 N N . VAL A 1 113 ? 16.352 -2.094 -6.346 1.00 94.19 113 VAL A N 1
ATOM 932 C CA . VAL A 1 113 ? 16.120 -0.849 -5.612 1.00 94.19 113 VAL A CA 1
ATOM 933 C C . VAL A 1 113 ? 17.430 -0.078 -5.592 1.00 94.19 113 VAL A C 1
ATOM 935 O O . VAL A 1 113 ? 18.455 -0.610 -5.158 1.00 94.19 113 VAL A O 1
ATOM 938 N N . ASN A 1 114 ? 17.407 1.162 -6.072 1.00 93.19 114 ASN A N 1
ATOM 939 C CA . ASN A 1 114 ? 18.605 1.991 -6.151 1.00 93.19 114 ASN A CA 1
ATOM 940 C C . ASN A 1 114 ? 18.990 2.604 -4.789 1.00 93.19 114 ASN A C 1
ATOM 942 O O . ASN A 1 114 ? 18.297 2.451 -3.782 1.00 93.19 114 ASN A O 1
ATOM 946 N N . GLU A 1 115 ? 20.096 3.354 -4.749 1.00 91.88 115 GLU A N 1
ATOM 947 C CA . GLU A 1 115 ? 20.604 3.991 -3.519 1.00 91.88 115 GLU A CA 1
ATOM 948 C C . GLU A 1 115 ? 19.627 4.994 -2.881 1.00 91.88 115 GLU A C 1
ATOM 950 O O . GLU A 1 115 ? 19.762 5.332 -1.703 1.00 91.88 115 GLU A O 1
ATOM 955 N N . LYS A 1 116 ? 18.643 5.483 -3.644 1.00 90.50 116 LYS A N 1
ATOM 956 C CA . LYS A 1 116 ? 17.608 6.406 -3.167 1.00 90.50 116 LYS A CA 1
ATOM 957 C C . LYS A 1 116 ? 16.367 5.686 -2.643 1.00 90.50 116 LYS A C 1
ATOM 959 O O . LYS A 1 116 ? 15.473 6.353 -2.130 1.00 90.50 116 LYS A O 1
ATOM 964 N N . GLY A 1 117 ? 16.316 4.357 -2.737 1.00 88.19 117 GLY A N 1
ATOM 965 C CA . GLY A 1 117 ? 15.142 3.574 -2.365 1.00 88.19 117 GLY A CA 1
ATOM 966 C C . GLY A 1 117 ? 14.056 3.556 -3.440 1.00 88.19 117 GLY A C 1
ATOM 967 O O . GLY A 1 117 ? 12.906 3.292 -3.103 1.00 88.19 117 GLY A O 1
ATOM 968 N N . GLU A 1 118 ? 14.396 3.866 -4.696 1.00 91.94 118 GLU A N 1
ATOM 969 C CA . GLU A 1 118 ? 13.466 3.829 -5.829 1.00 91.94 118 GLU A CA 1
ATOM 970 C C . GLU A 1 118 ? 13.539 2.470 -6.538 1.00 91.94 118 GLU A C 1
ATOM 972 O O . GLU A 1 118 ? 14.633 1.933 -6.733 1.00 91.94 118 GLU A O 1
ATOM 977 N N . ILE A 1 119 ? 12.388 1.928 -6.942 1.00 94.50 119 ILE A N 1
ATOM 978 C CA . ILE A 1 119 ? 12.315 0.695 -7.740 1.00 94.50 119 ILE A CA 1
ATOM 979 C C . ILE A 1 119 ? 12.782 0.972 -9.177 1.00 94.50 119 ILE A C 1
ATOM 981 O O . ILE A 1 119 ? 12.205 1.805 -9.878 1.00 94.50 119 ILE A O 1
ATOM 985 N N . GLU A 1 120 ? 13.782 0.223 -9.634 1.00 95.44 120 GLU A N 1
ATOM 986 C CA . GLU A 1 120 ? 14.285 0.222 -11.007 1.00 95.44 120 GLU A CA 1
ATOM 987 C C . GLU A 1 120 ? 13.932 -1.104 -11.686 1.00 95.44 120 GLU A C 1
ATOM 989 O O . GLU A 1 120 ? 14.065 -2.175 -11.098 1.00 95.44 120 GLU A O 1
ATOM 994 N N . ILE A 1 121 ? 13.450 -1.031 -12.928 1.00 95.25 121 ILE A N 1
ATOM 995 C CA . ILE A 1 121 ? 13.036 -2.199 -13.712 1.00 95.25 121 ILE A CA 1
ATOM 996 C C . ILE A 1 121 ? 13.751 -2.144 -15.056 1.00 95.25 121 ILE A C 1
ATOM 998 O O . ILE A 1 121 ? 13.527 -1.215 -15.839 1.00 95.25 121 ILE A O 1
ATOM 1002 N N . LEU A 1 122 ? 14.584 -3.144 -15.341 1.00 94.31 122 LEU A N 1
ATOM 1003 C CA . LEU A 1 122 ? 15.178 -3.321 -16.661 1.00 94.31 122 LEU A CA 1
ATOM 1004 C C . LEU A 1 122 ? 14.313 -4.277 -17.492 1.00 94.31 122 LEU A C 1
ATOM 1006 O O . LEU A 1 122 ? 14.194 -5.461 -17.197 1.00 94.31 122 LEU A O 1
ATOM 1010 N N . ALA A 1 123 ? 13.711 -3.747 -18.555 1.00 93.62 123 ALA A N 1
ATOM 1011 C CA . ALA A 1 123 ? 12.937 -4.525 -19.516 1.00 93.62 123 ALA A CA 1
ATOM 1012 C C . ALA A 1 123 ? 13.740 -4.731 -20.804 1.00 93.62 123 ALA A C 1
ATOM 1014 O O . ALA A 1 123 ? 14.412 -3.816 -21.287 1.00 93.62 123 ALA A O 1
ATOM 1015 N N . THR A 1 124 ? 13.644 -5.923 -21.388 1.00 91.62 124 THR A N 1
ATOM 1016 C CA . THR A 1 124 ? 14.303 -6.263 -22.656 1.00 91.62 124 THR A CA 1
ATOM 1017 C C . THR A 1 124 ? 13.269 -6.581 -23.727 1.00 91.62 124 THR A C 1
ATOM 1019 O O . THR A 1 124 ? 12.301 -7.303 -23.490 1.00 91.62 124 THR A O 1
ATOM 1022 N N . SER A 1 125 ? 13.452 -6.021 -24.920 1.00 87.56 125 SER A N 1
ATOM 1023 C CA . SER A 1 125 ? 12.669 -6.397 -26.096 1.00 87.56 125 SER A CA 1
ATOM 1024 C C . SER A 1 125 ? 13.319 -7.591 -26.791 1.00 87.56 125 SER A C 1
ATOM 1026 O O . SER A 1 125 ? 14.548 -7.661 -26.858 1.00 87.56 125 SER A O 1
ATOM 1028 N N . PHE A 1 126 ? 12.498 -8.487 -27.337 1.00 67.94 126 PHE A N 1
ATOM 1029 C CA . PHE A 1 126 ? 12.961 -9.527 -28.259 1.00 67.94 126 PHE A CA 1
ATOM 1030 C C . PHE A 1 126 ? 13.512 -8.941 -29.564 1.00 67.94 126 PHE A C 1
ATOM 1032 O O . PHE A 1 126 ? 13.010 -7.875 -29.996 1.00 67.94 126 PHE A O 1
#

Organism: Bacillus subtilis (NCBI:txid1423)

Sequence (126 aa):
MSHFKVYTCNVSNMEYVKKGLNEMGLDYKENTEIVDYYGQKRQAVLAVVSEGRVLPLGWVRENEKLNLQADWFKVPFSQHKFTDEISQLHSKYQVLDVCEENRWNVNEDDITVNEKGEIEILATSF

pLDDT: mean 92.5, std 6.79, range [61.56, 98.31]

Solvent-accessible surface area (backbone atoms only — not comparable to full-atom values): 7233 Å² total; per-residue (Å²): 138,76,64,59,45,80,45,95,56,85,72,91,53,68,68,29,41,53,55,24,35,48,75,74,75,29,50,71,41,67,73,36,77,28,52,33,92,87,67,51,74,43,69,13,56,38,24,38,21,54,96,91,38,78,36,33,32,30,33,28,75,54,95,95,37,76,35,41,35,29,20,61,90,80,41,98,53,56,63,67,60,52,53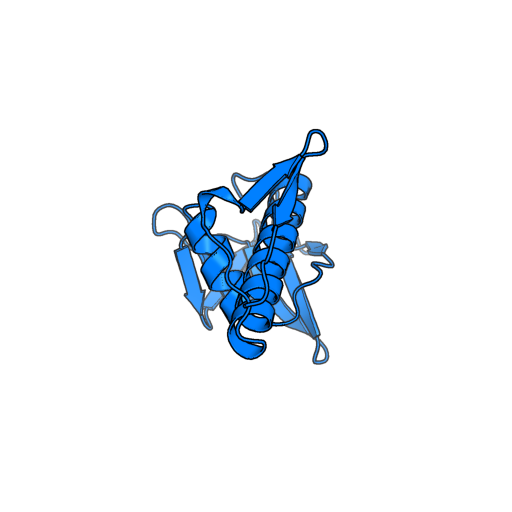,49,52,45,33,52,35,24,48,51,46,52,50,51,54,52,32,53,77,70,61,32,51,65,54,75,90,38,53,47,66,49,99,87,72,46,83,43,76,55,70,43,75,126

InterPro domains:
  IPR009666 Uncharacterised protein family Ycf35 [PF06868] (21-121)